Protein AF-A0A2T3YW30-F1 (afdb_monomer_lite)

Secondary structure (DSSP, 8-state):
-HHHHHHHHHHHHHHHHHHHHHHTTT-TTTTTGGGTB-HHHHHHHHHHHHHHHHHHHTTPPPPPHHHH--HHHHHSS--HHHIIIIIIIS-PPP-GGGS-GGGB-SS------GGG---------

pLDDT: mean 80.52, std 14.39, range [41.19, 93.44]

Sequence (125 aa):
MIAKKERDYLQTAARQEVKLRQDYIGRTWLGSLPTQISYAAVDLLARQYRHAEAAVKGNKTLPPCATSCHFTQQYAMPCVHYIAEKVILEGAPLTKEVIHPRWWLDKPLVFLPAIFYVKSTNPAS

Foldseek 3Di:
DVVVVVVVVVVVVVVLVVCCVPPPPPPLQADQVSQWFDSVLSVVVVVLLVVLVCCVVVVHDDPDCVPPPCPCVVQVADGSVCCNVVCVVVVDHDDCVSGDCVGTDPGGPPPDDPPPPPDPPDDDD

Structure (mmCIF, N/CA/C/O backbone):
data_AF-A0A2T3YW30-F1
#
_entry.id   AF-A0A2T3YW30-F1
#
loop_
_atom_site.group_PDB
_atom_site.id
_atom_site.type_symbol
_atom_site.label_atom_id
_atom_site.label_alt_id
_atom_site.label_comp_id
_atom_site.label_asym_id
_atom_site.label_entity_id
_atom_site.label_seq_id
_atom_site.pdbx_PDB_ins_code
_atom_site.Cartn_x
_atom_site.Cartn_y
_atom_site.Cartn_z
_atom_site.occupancy
_atom_site.B_iso_or_equiv
_atom_site.auth_seq_id
_atom_site.auth_comp_id
_atom_site.auth_asym_id
_atom_site.auth_atom_id
_atom_site.pdbx_PDB_model_num
ATOM 1 N N . MET A 1 1 ? -31.468 1.206 19.872 1.00 60.56 1 MET A N 1
ATOM 2 C CA . MET A 1 1 ? -30.773 1.209 18.558 1.00 60.56 1 MET A CA 1
ATOM 3 C C . MET A 1 1 ? -29.266 1.474 18.661 1.00 60.56 1 MET A C 1
ATOM 5 O O . MET A 1 1 ? -28.520 0.840 17.926 1.00 60.56 1 MET A O 1
ATOM 9 N N . ILE A 1 2 ? -28.805 2.344 19.571 1.00 67.06 2 ILE A N 1
ATOM 10 C CA . ILE A 1 2 ? -27.381 2.718 19.720 1.00 67.06 2 ILE A CA 1
ATOM 11 C C . ILE A 1 2 ? -26.505 1.537 20.188 1.00 67.06 2 ILE A C 1
ATOM 13 O O . ILE A 1 2 ? -25.530 1.211 19.524 1.00 67.06 2 ILE A O 1
ATOM 17 N N . ALA A 1 3 ? -26.930 0.787 21.211 1.00 72.38 3 ALA A N 1
ATOM 18 C CA . ALA A 1 3 ? -26.170 -0.356 21.745 1.00 72.38 3 ALA A CA 1
ATOM 19 C C . ALA A 1 3 ? -26.007 -1.555 20.781 1.00 72.38 3 ALA A C 1
ATOM 21 O O . ALA A 1 3 ? -25.179 -2.436 21.003 1.00 72.38 3 ALA A O 1
ATOM 22 N N . LYS A 1 4 ? -26.821 -1.649 19.718 1.00 74.75 4 LYS A N 1
ATOM 23 C CA . LYS A 1 4 ? -26.616 -2.655 18.659 1.00 74.75 4 LYS A CA 1
ATOM 24 C C . LYS A 1 4 ? -25.539 -2.180 17.683 1.00 74.75 4 LYS A C 1
ATOM 26 O O . LYS A 1 4 ? -24.606 -2.921 17.422 1.00 74.75 4 LYS A O 1
ATOM 31 N N . LYS A 1 5 ? -25.619 -0.916 17.249 1.00 74.50 5 LYS A N 1
ATOM 32 C CA . LYS A 1 5 ? -24.621 -0.290 16.368 1.00 74.50 5 LYS A CA 1
ATOM 33 C C . LYS A 1 5 ? -23.224 -0.281 16.985 1.00 74.50 5 LYS A C 1
ATOM 35 O O . LYS A 1 5 ? -22.257 -0.543 16.285 1.00 74.50 5 LYS A O 1
ATOM 40 N N . GLU A 1 6 ? -23.126 -0.014 18.284 1.00 77.06 6 GLU A N 1
ATOM 41 C CA . GLU A 1 6 ? -21.850 -0.040 19.004 1.00 77.06 6 GLU A CA 1
ATOM 42 C C . GLU A 1 6 ? -21.237 -1.447 19.032 1.00 77.06 6 GLU A C 1
ATOM 44 O O . GLU A 1 6 ? -20.068 -1.619 18.700 1.00 77.06 6 GLU A O 1
ATOM 49 N N . ARG A 1 7 ? -22.038 -2.479 19.326 1.00 75.88 7 ARG A N 1
ATOM 50 C CA . ARG A 1 7 ? -21.581 -3.875 19.261 1.00 75.88 7 ARG A CA 1
ATOM 51 C C . ARG A 1 7 ? -21.163 -4.287 17.851 1.00 75.88 7 ARG A C 1
ATOM 53 O O . ARG A 1 7 ? -20.120 -4.916 17.698 1.00 75.88 7 ARG A O 1
ATOM 60 N N . ASP A 1 8 ? -21.932 -3.901 16.835 1.00 82.69 8 ASP A N 1
ATOM 61 C CA . ASP A 1 8 ? -21.616 -4.190 15.432 1.00 82.69 8 ASP A CA 1
ATOM 62 C C . ASP A 1 8 ? -20.310 -3.490 15.002 1.00 82.69 8 ASP A C 1
ATOM 64 O O . ASP A 1 8 ? -19.478 -4.080 14.305 1.00 82.69 8 ASP A O 1
ATOM 68 N N . TYR A 1 9 ? -20.086 -2.257 15.470 1.00 79.50 9 TYR A N 1
ATOM 69 C CA . TYR A 1 9 ? -18.846 -1.512 15.250 1.00 79.50 9 TYR A CA 1
ATOM 70 C C . TYR A 1 9 ? -17.647 -2.215 15.893 1.00 79.50 9 TYR A C 1
ATOM 72 O O . TYR A 1 9 ? -16.664 -2.495 15.208 1.00 79.50 9 TYR A O 1
ATOM 80 N N . LEU A 1 10 ? -17.746 -2.567 17.179 1.00 78.62 10 LEU A N 1
ATOM 81 C CA . LEU A 1 10 ? -16.684 -3.268 17.906 1.00 78.62 10 LEU A CA 1
ATOM 82 C C . LEU A 1 10 ? -16.363 -4.625 17.269 1.00 78.62 10 LEU A C 1
ATOM 84 O O . LEU A 1 10 ? -15.194 -4.973 17.108 1.00 78.62 10 LEU A O 1
ATOM 88 N N . GLN A 1 11 ? -17.384 -5.372 16.841 1.00 82.81 11 GLN A N 1
ATOM 89 C CA . GLN A 1 11 ? -17.186 -6.645 16.151 1.00 82.81 11 GLN A CA 1
ATOM 90 C C . GLN A 1 11 ? -16.482 -6.458 14.801 1.00 82.81 11 GLN A C 1
ATOM 92 O O . GLN A 1 11 ? -15.605 -7.246 14.443 1.00 82.81 11 GLN A O 1
ATOM 97 N N . THR A 1 12 ? -16.845 -5.420 14.047 1.00 80.62 12 THR A N 1
ATOM 98 C CA . THR A 1 12 ? -16.215 -5.108 12.757 1.00 80.62 12 THR A CA 1
ATOM 99 C C . THR A 1 12 ? -14.760 -4.683 12.943 1.00 80.62 12 THR A C 1
ATOM 101 O O . THR A 1 12 ? -13.891 -5.186 12.232 1.00 80.62 12 THR A O 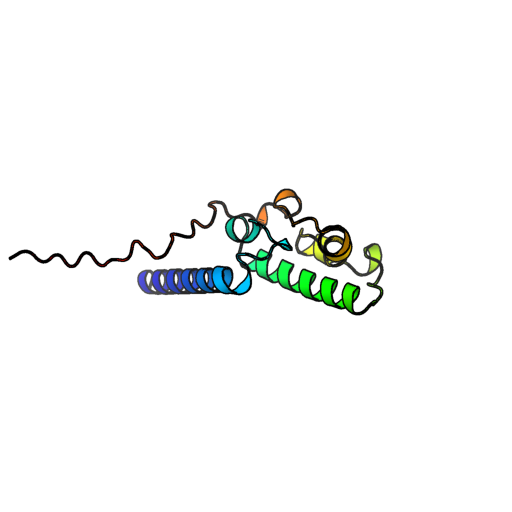1
ATOM 104 N N . ALA A 1 13 ? -14.481 -3.832 13.932 1.00 76.75 13 ALA A N 1
ATOM 105 C CA . ALA A 1 13 ? -13.129 -3.410 14.281 1.00 76.75 13 ALA A CA 1
ATOM 106 C C . ALA A 1 13 ? -12.254 -4.606 14.695 1.00 76.75 13 ALA A C 1
ATOM 108 O O . ALA A 1 13 ? -11.161 -4.779 14.159 1.00 76.75 13 ALA A O 1
ATOM 109 N N . ALA A 1 14 ? -12.767 -5.499 15.547 1.00 76.88 14 ALA A N 1
ATOM 110 C CA . ALA A 1 14 ? -12.055 -6.713 15.949 1.00 76.88 14 ALA A CA 1
ATOM 111 C C . ALA A 1 14 ? -11.741 -7.632 14.752 1.00 76.88 14 ALA A C 1
ATOM 113 O O . ALA A 1 14 ? -10.638 -8.164 14.642 1.00 76.88 14 ALA A O 1
ATOM 114 N N . ARG A 1 15 ? -12.680 -7.793 13.808 1.00 81.88 15 ARG A N 1
ATOM 115 C CA . ARG A 1 15 ? -12.447 -8.571 12.574 1.00 81.88 15 ARG A CA 1
ATOM 116 C C . ARG A 1 15 ? -11.356 -7.952 11.702 1.00 81.88 15 ARG A C 1
ATOM 118 O O . ARG A 1 15 ? -10.526 -8.680 11.160 1.00 81.88 15 ARG A O 1
ATOM 125 N N . GLN A 1 16 ? -11.358 -6.628 11.562 1.00 78.81 16 GLN A N 1
ATOM 126 C CA . GLN A 1 16 ? -10.326 -5.908 10.814 1.00 78.81 16 GLN A CA 1
ATOM 127 C C . GLN A 1 16 ? -8.954 -6.060 11.476 1.00 78.81 16 GLN A C 1
ATOM 129 O O . GLN A 1 16 ? -7.968 -6.293 10.780 1.00 78.81 16 GLN A O 1
ATOM 134 N N . GLU A 1 17 ? -8.895 -6.005 12.806 1.00 74.50 17 GLU A N 1
ATOM 135 C CA . GLU A 1 17 ? -7.666 -6.194 13.574 1.00 74.50 17 GLU A CA 1
ATOM 136 C C . GLU A 1 17 ? -7.083 -7.603 13.398 1.00 74.50 17 GLU A C 1
ATOM 138 O O . GLU A 1 17 ? -5.899 -7.750 13.092 1.00 74.50 17 GLU A O 1
ATOM 143 N N . VAL A 1 18 ? -7.914 -8.644 13.525 1.00 79.31 18 VAL A N 1
ATOM 144 C CA . VAL A 1 18 ? -7.492 -10.037 13.298 1.00 79.31 18 VAL A CA 1
ATOM 145 C C . VAL A 1 18 ? -6.952 -10.213 11.881 1.00 79.31 18 VAL A C 1
ATOM 147 O O . VAL A 1 18 ? -5.884 -10.799 11.702 1.00 79.31 18 VAL A O 1
ATOM 150 N N . LYS A 1 19 ? -7.637 -9.652 10.879 1.00 78.06 19 LYS A N 1
ATOM 151 C CA . LYS A 1 19 ? -7.209 -9.741 9.480 1.00 78.06 19 LYS A CA 1
ATOM 152 C C . LYS A 1 19 ? -5.897 -8.995 9.218 1.00 78.06 19 LYS A C 1
ATOM 154 O O . LYS A 1 19 ? -5.026 -9.527 8.539 1.00 78.06 19 LYS A O 1
ATOM 159 N N . LEU A 1 20 ? -5.711 -7.803 9.795 1.00 75.88 20 LEU A N 1
ATOM 160 C CA . LEU A 1 20 ? -4.432 -7.078 9.745 1.00 75.88 20 LEU A CA 1
ATOM 161 C C . LEU A 1 20 ? -3.288 -7.920 10.303 1.00 75.88 20 LEU A C 1
ATOM 163 O O . LEU A 1 20 ? -2.244 -8.037 9.657 1.00 75.88 20 LEU A O 1
ATOM 167 N N . ARG A 1 21 ? -3.503 -8.521 11.481 1.00 73.69 21 ARG A N 1
ATOM 168 C CA . ARG A 1 21 ? -2.513 -9.375 12.145 1.00 73.69 21 ARG A CA 1
ATOM 169 C C . ARG A 1 21 ? -2.149 -10.599 11.311 1.00 73.69 21 ARG A C 1
ATOM 171 O O . ARG A 1 21 ? -0.972 -10.930 11.235 1.00 73.69 21 ARG A O 1
ATOM 178 N N . GLN A 1 22 ? -3.133 -11.249 10.697 1.00 78.06 22 GLN A N 1
ATOM 179 C CA . GLN A 1 22 ? -2.913 -12.466 9.913 1.00 78.06 22 GLN A CA 1
ATOM 180 C C . GLN A 1 22 ? -2.254 -12.196 8.555 1.00 78.06 22 GLN A C 1
ATOM 182 O O . GLN A 1 22 ? -1.334 -12.915 8.172 1.00 78.06 22 GLN A O 1
ATOM 187 N N . ASP A 1 23 ? -2.699 -11.166 7.834 1.00 78.19 23 ASP A N 1
ATOM 188 C CA . ASP A 1 23 ? -2.324 -10.994 6.425 1.00 78.19 23 ASP A CA 1
ATOM 189 C C . ASP A 1 23 ? -1.077 -10.111 6.241 1.00 78.19 23 ASP A C 1
ATOM 191 O O . ASP A 1 23 ? -0.265 -10.341 5.329 1.00 78.19 23 ASP A O 1
ATOM 195 N N . TYR A 1 24 ? -0.926 -9.090 7.094 1.00 79.06 24 TYR A N 1
ATOM 196 C CA . TYR A 1 24 ? -0.076 -7.931 6.805 1.00 79.06 24 TYR A CA 1
ATOM 197 C C . TYR A 1 24 ? 1.001 -7.635 7.854 1.00 79.06 24 TYR A C 1
ATOM 199 O O . TYR A 1 24 ? 2.048 -7.092 7.493 1.00 79.06 24 TYR A O 1
ATOM 207 N N . ILE A 1 25 ? 0.806 -8.000 9.125 1.00 78.38 25 ILE A N 1
ATOM 208 C CA . ILE A 1 25 ? 1.866 -7.854 10.135 1.00 78.38 25 ILE A CA 1
ATOM 209 C C . ILE A 1 25 ? 3.020 -8.813 9.827 1.00 78.38 25 ILE A C 1
ATOM 211 O O . ILE A 1 25 ? 2.813 -9.971 9.479 1.00 78.38 25 ILE A O 1
ATOM 215 N N . GLY A 1 26 ? 4.253 -8.317 9.956 1.00 76.56 26 GLY A N 1
ATOM 216 C CA . GLY A 1 26 ? 5.470 -9.098 9.715 1.00 76.56 26 GLY A CA 1
ATOM 217 C C . GLY A 1 26 ? 5.902 -9.150 8.248 1.00 76.56 26 GLY A C 1
ATOM 218 O O . GLY A 1 26 ? 6.928 -9.746 7.930 1.00 76.56 26 GLY A O 1
ATOM 219 N N . ARG A 1 27 ? 5.166 -8.498 7.338 1.00 84.06 27 ARG A N 1
ATOM 220 C CA . ARG A 1 27 ? 5.610 -8.309 5.954 1.00 84.06 27 ARG A CA 1
ATOM 221 C C . ARG A 1 27 ? 6.744 -7.284 5.921 1.00 84.06 27 ARG A C 1
ATOM 223 O O . ARG A 1 27 ? 6.530 -6.114 6.224 1.00 84.06 27 ARG A O 1
ATOM 230 N N . THR A 1 28 ? 7.932 -7.715 5.502 1.00 85.62 28 THR A N 1
ATOM 231 C CA . THR A 1 28 ? 9.146 -6.878 5.446 1.00 85.62 28 THR A CA 1
ATOM 232 C C . THR A 1 28 ? 8.940 -5.592 4.648 1.00 85.62 28 THR A C 1
ATOM 234 O O . THR A 1 28 ? 9.347 -4.525 5.091 1.00 85.62 28 THR A O 1
ATOM 237 N N . TRP A 1 29 ? 8.225 -5.672 3.525 1.00 86.88 29 TRP A N 1
ATOM 238 C CA . TRP A 1 29 ? 7.948 -4.536 2.644 1.00 86.88 29 TRP A CA 1
ATOM 239 C C . TRP A 1 29 ? 6.948 -3.510 3.212 1.00 86.88 29 TRP A C 1
ATOM 241 O O . TRP A 1 29 ? 6.929 -2.366 2.759 1.00 86.88 29 TRP A O 1
ATOM 251 N N . LEU A 1 30 ? 6.125 -3.897 4.197 1.00 87.62 30 LEU A N 1
ATOM 252 C CA . LEU A 1 30 ? 5.206 -2.997 4.912 1.00 87.62 30 LEU A CA 1
ATOM 253 C C . LEU A 1 30 ? 5.812 -2.439 6.204 1.00 87.62 30 LEU A C 1
ATOM 255 O O . LEU A 1 30 ? 5.320 -1.434 6.715 1.00 87.62 30 LEU A O 1
ATOM 259 N N . GLY A 1 31 ? 6.838 -3.085 6.763 1.00 86.31 31 GLY A N 1
ATOM 260 C CA . GLY A 1 31 ? 7.450 -2.673 8.024 1.00 86.31 31 GLY A CA 1
ATOM 261 C C . GLY A 1 31 ? 6.410 -2.472 9.133 1.00 86.31 31 GLY A C 1
ATOM 262 O O . GLY A 1 31 ? 5.650 -3.381 9.470 1.00 86.31 31 GLY A O 1
ATOM 263 N N . SER A 1 32 ? 6.362 -1.259 9.687 1.00 85.69 32 SER A N 1
ATOM 264 C CA . SER A 1 32 ? 5.415 -0.852 10.733 1.00 85.69 32 SER A CA 1
ATOM 265 C C . SER A 1 32 ? 4.176 -0.114 10.209 1.00 85.69 32 SER A C 1
ATOM 267 O O . SER A 1 32 ? 3.352 0.321 11.008 1.00 85.69 32 SER A O 1
ATOM 269 N N . LEU A 1 33 ? 3.979 0.011 8.892 1.00 87.88 33 LEU A N 1
ATOM 270 C CA . LEU A 1 33 ? 2.816 0.706 8.322 1.00 87.88 33 LEU A CA 1
ATOM 271 C C . LEU A 1 33 ? 1.451 0.187 8.788 1.00 87.88 33 LEU A C 1
ATOM 273 O O . LEU A 1 33 ? 0.587 1.025 9.049 1.00 87.88 33 LEU A O 1
ATOM 277 N N . PRO A 1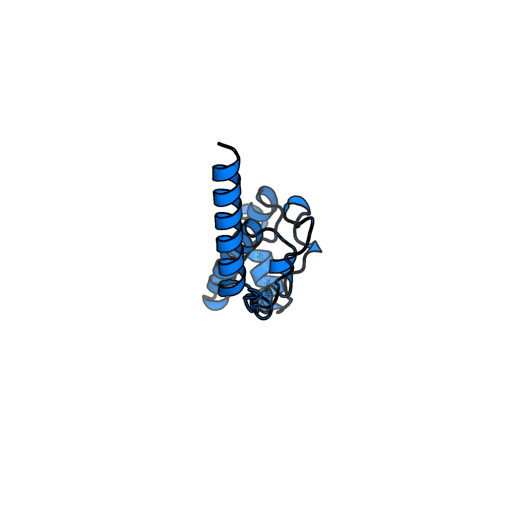 34 ? 1.213 -1.133 8.937 1.00 86.62 34 PRO A N 1
ATOM 278 C CA . PRO A 1 34 ? -0.111 -1.640 9.292 1.00 86.62 34 PRO A CA 1
ATOM 279 C C . PRO A 1 34 ? -0.635 -1.157 10.653 1.00 86.62 34 PRO A C 1
ATOM 281 O O . PRO A 1 34 ? -1.834 -1.253 10.897 1.00 86.62 34 PRO A O 1
ATOM 284 N N . THR A 1 35 ? 0.229 -0.635 11.537 1.00 83.69 35 THR A N 1
ATOM 285 C CA . THR A 1 35 ? -0.186 -0.013 12.810 1.00 83.69 35 THR A CA 1
ATOM 286 C C . THR A 1 35 ? -0.468 1.483 12.690 1.00 83.69 35 THR A C 1
ATOM 288 O O . THR A 1 35 ? -1.061 2.054 13.603 1.00 83.69 35 THR A O 1
ATOM 291 N N . GLN A 1 36 ? -0.039 2.131 11.604 1.00 87.94 36 GLN A N 1
ATOM 292 C CA . GLN A 1 36 ? -0.024 3.590 11.458 1.00 87.94 36 GLN A CA 1
ATOM 293 C C . GLN A 1 36 ? -1.046 4.123 10.451 1.00 87.94 36 GLN A C 1
ATOM 295 O O . GLN A 1 36 ? -1.371 5.312 10.485 1.00 87.94 36 GLN A O 1
ATOM 300 N N . ILE A 1 37 ? -1.531 3.272 9.546 1.00 89.12 37 ILE A N 1
ATOM 301 C CA . ILE A 1 37 ? -2.488 3.638 8.499 1.00 89.12 37 ILE A CA 1
ATOM 302 C C . ILE A 1 37 ? -3.747 2.775 8.581 1.00 89.12 37 ILE A C 1
ATOM 304 O O . ILE A 1 37 ? -3.746 1.680 9.141 1.00 89.12 37 ILE A O 1
ATOM 308 N N . SER A 1 38 ? -4.837 3.275 8.008 1.00 88.44 38 SER A N 1
ATOM 309 C CA . SER A 1 38 ? -6.119 2.574 7.992 1.00 88.44 38 SER A CA 1
ATOM 310 C C . SER A 1 38 ? -6.039 1.218 7.283 1.00 88.44 38 SER A C 1
ATOM 312 O O . SER A 1 38 ? -5.303 1.040 6.310 1.00 88.44 38 SER A O 1
ATOM 314 N N . TYR A 1 39 ? -6.892 0.281 7.704 1.00 86.56 39 TYR A N 1
ATOM 315 C CA . TYR A 1 39 ? -7.013 -1.034 7.072 1.00 86.56 39 TYR A CA 1
ATOM 316 C C . TYR A 1 39 ? -7.260 -0.955 5.555 1.00 86.56 39 TYR A C 1
ATOM 318 O O . TYR A 1 39 ? -6.668 -1.707 4.783 1.00 86.56 39 TYR A O 1
ATOM 326 N N . ALA A 1 40 ? -8.107 -0.016 5.122 1.00 88.44 40 ALA A N 1
ATOM 327 C CA . ALA A 1 40 ? -8.408 0.192 3.709 1.00 88.44 40 ALA A CA 1
ATOM 328 C C . ALA A 1 40 ? -7.161 0.602 2.907 1.00 88.44 40 ALA A C 1
ATOM 330 O O . ALA A 1 40 ? -6.969 0.123 1.791 1.00 88.44 40 ALA A O 1
ATOM 331 N N . ALA A 1 41 ? -6.292 1.436 3.488 1.00 91.19 41 ALA A N 1
ATOM 332 C CA . ALA A 1 41 ? -5.028 1.815 2.866 1.00 91.19 41 ALA A CA 1
ATOM 333 C C . ALA A 1 41 ? -4.075 0.617 2.745 1.00 91.19 41 ALA A C 1
ATOM 335 O O . ALA A 1 41 ? -3.512 0.399 1.673 1.00 91.19 41 ALA A O 1
ATOM 336 N N . VAL A 1 42 ? -3.952 -0.205 3.796 1.00 90.69 42 VAL A N 1
ATOM 337 C CA . VAL A 1 42 ? -3.135 -1.433 3.752 1.00 90.69 42 VAL A CA 1
ATOM 338 C C . VAL A 1 42 ? -3.627 -2.379 2.654 1.00 90.69 42 VAL A C 1
ATOM 340 O O . VAL A 1 42 ? -2.819 -2.886 1.878 1.00 90.69 42 VAL A O 1
ATOM 343 N N . ASP A 1 43 ? -4.942 -2.587 2.536 1.00 89.94 43 ASP A N 1
ATOM 344 C CA . ASP A 1 43 ? -5.504 -3.475 1.512 1.00 89.94 43 ASP A CA 1
ATOM 345 C C . ASP A 1 43 ? -5.245 -2.957 0.088 1.00 89.94 43 ASP A C 1
ATOM 347 O O . ASP A 1 43 ? -4.881 -3.726 -0.804 1.00 89.94 43 ASP A O 1
ATOM 351 N N . LEU A 1 44 ? -5.371 -1.644 -0.127 1.00 92.88 44 LEU A N 1
ATOM 352 C CA . LEU A 1 44 ? -5.054 -1.006 -1.407 1.00 92.88 44 LEU A CA 1
ATOM 353 C C . LEU A 1 44 ? -3.567 -1.152 -1.762 1.00 92.88 44 LEU A C 1
ATOM 355 O O . LEU A 1 44 ? -3.250 -1.543 -2.889 1.00 92.88 44 LEU A O 1
ATOM 359 N N . LEU A 1 45 ? -2.664 -0.921 -0.805 1.00 93.00 45 LEU A N 1
ATOM 360 C CA . LEU A 1 45 ? -1.221 -1.118 -0.992 1.00 93.00 45 LEU A CA 1
ATOM 361 C C . LEU A 1 45 ? -0.882 -2.579 -1.289 1.00 93.00 45 LEU A C 1
ATOM 363 O O . LEU A 1 45 ? -0.110 -2.856 -2.202 1.00 93.00 45 LEU A O 1
ATOM 367 N N . ALA A 1 46 ? -1.505 -3.529 -0.593 1.00 91.56 46 ALA A N 1
ATOM 368 C CA . ALA A 1 46 ? -1.301 -4.954 -0.835 1.00 91.56 46 ALA A CA 1
ATOM 369 C C . ALA A 1 46 ? -1.756 -5.402 -2.229 1.00 91.56 46 ALA A C 1
ATOM 371 O O . ALA A 1 46 ? -1.190 -6.342 -2.794 1.00 91.56 46 ALA A O 1
ATOM 372 N N . ARG A 1 47 ? -2.781 -4.764 -2.805 1.00 92.38 47 ARG A N 1
ATOM 373 C CA . ARG A 1 47 ? -3.180 -5.009 -4.201 1.00 92.38 47 ARG A CA 1
ATOM 374 C C . ARG A 1 47 ? -2.135 -4.470 -5.175 1.00 92.38 47 ARG A C 1
ATOM 376 O O . ARG A 1 47 ? -1.763 -5.188 -6.100 1.00 92.38 47 ARG A O 1
ATOM 383 N N . GLN A 1 48 ? -1.636 -3.253 -4.950 1.00 93.12 48 GLN A N 1
ATOM 384 C CA . GLN A 1 48 ? -0.581 -2.673 -5.789 1.00 93.12 48 GLN A CA 1
ATOM 385 C C . GLN A 1 48 ? 0.720 -3.478 -5.698 1.00 93.12 48 GLN A C 1
ATOM 387 O O . GLN A 1 48 ? 1.325 -3.758 -6.727 1.00 93.12 48 GLN A O 1
ATOM 392 N N . TYR A 1 49 ? 1.098 -3.933 -4.500 1.00 92.69 49 TYR A N 1
ATOM 393 C CA . TYR A 1 49 ? 2.268 -4.785 -4.289 1.00 92.69 49 TYR A CA 1
ATOM 394 C C . TYR A 1 49 ? 2.165 -6.104 -5.047 1.00 92.69 49 TYR A C 1
ATOM 396 O O . TYR A 1 49 ? 3.073 -6.443 -5.794 1.00 92.69 49 TYR A O 1
ATOM 404 N N . ARG A 1 50 ? 1.036 -6.817 -4.941 1.00 92.00 50 ARG A N 1
ATOM 405 C CA . ARG A 1 50 ? 0.813 -8.058 -5.705 1.00 92.00 50 ARG A CA 1
ATOM 406 C C . ARG A 1 50 ? 0.898 -7.830 -7.213 1.00 92.00 50 ARG A C 1
ATOM 408 O O . ARG A 1 50 ? 1.441 -8.665 -7.931 1.00 92.00 50 ARG A O 1
ATOM 415 N N . HIS A 1 51 ? 0.370 -6.707 -7.697 1.00 91.50 51 HIS A N 1
ATOM 416 C CA . HIS A 1 51 ? 0.447 -6.364 -9.113 1.00 91.50 51 HIS A CA 1
ATOM 417 C C . HIS A 1 51 ? 1.889 -6.068 -9.553 1.00 91.50 51 HIS A C 1
ATOM 419 O O . HIS A 1 51 ? 2.331 -6.580 -10.581 1.00 91.50 51 HIS A O 1
ATOM 425 N N . ALA A 1 52 ? 2.633 -5.310 -8.746 1.00 92.38 52 ALA A N 1
ATOM 426 C CA . ALA A 1 52 ? 4.034 -4.985 -8.987 1.00 92.38 52 ALA A CA 1
ATOM 427 C C . ALA A 1 52 ? 4.912 -6.243 -8.955 1.00 92.38 52 ALA A C 1
ATOM 429 O O . ALA A 1 52 ? 5.706 -6.470 -9.862 1.00 92.38 52 ALA A O 1
ATOM 430 N N . GLU A 1 53 ? 4.716 -7.107 -7.961 1.00 92.69 53 GLU A N 1
ATOM 431 C CA . GLU A 1 53 ? 5.436 -8.370 -7.809 1.00 92.69 53 GLU A CA 1
ATOM 432 C C . GLU A 1 53 ? 5.198 -9.302 -8.998 1.00 92.69 53 GLU A C 1
ATOM 434 O O . GLU A 1 53 ? 6.150 -9.862 -9.541 1.00 92.69 53 GLU A O 1
ATOM 439 N N . ALA A 1 54 ? 3.948 -9.430 -9.450 1.00 91.81 54 ALA A N 1
ATOM 440 C CA . ALA A 1 54 ? 3.620 -10.218 -10.633 1.00 91.81 54 ALA A CA 1
ATOM 441 C C . ALA A 1 54 ? 4.257 -9.650 -11.911 1.00 91.81 54 ALA A C 1
ATOM 443 O O . ALA A 1 54 ? 4.664 -10.421 -12.781 1.00 91.81 54 ALA A O 1
ATOM 444 N N . ALA A 1 55 ? 4.354 -8.323 -12.035 1.00 90.25 55 ALA A N 1
ATOM 445 C CA . ALA A 1 55 ? 5.001 -7.686 -13.176 1.00 90.25 55 ALA A CA 1
ATOM 446 C C . ALA A 1 55 ? 6.521 -7.904 -13.165 1.00 90.25 55 ALA A C 1
ATOM 448 O O . ALA A 1 55 ? 7.068 -8.366 -14.165 1.00 90.25 55 ALA A O 1
ATOM 449 N N . VAL A 1 56 ? 7.182 -7.666 -12.026 1.00 90.12 56 VAL A N 1
ATOM 450 C CA . VAL A 1 56 ? 8.635 -7.847 -11.869 1.00 90.12 56 VAL A CA 1
ATOM 451 C C . VAL A 1 56 ? 9.026 -9.315 -12.057 1.00 90.12 56 VAL A C 1
ATOM 453 O O . VAL A 1 56 ? 9.878 -9.619 -12.887 1.00 90.12 56 VAL A O 1
ATOM 456 N N . LYS A 1 57 ? 8.368 -10.252 -11.357 1.00 90.50 57 LYS A N 1
ATOM 457 C CA . LYS A 1 57 ? 8.661 -11.695 -11.483 1.00 90.50 57 LYS A CA 1
ATOM 458 C C . LYS A 1 57 ? 8.298 -12.253 -12.855 1.00 90.50 57 LYS A C 1
ATOM 460 O O . LYS A 1 57 ? 8.974 -13.143 -13.356 1.00 90.50 57 LYS A O 1
ATOM 465 N N . GLY A 1 58 ? 7.223 -11.745 -13.453 1.00 88.06 58 GLY A N 1
ATOM 466 C CA . GLY A 1 58 ? 6.787 -12.138 -14.790 1.00 88.06 58 GLY A CA 1
ATOM 467 C C . GLY A 1 58 ? 7.588 -11.494 -15.920 1.00 88.06 58 GLY A C 1
ATOM 468 O O . GLY A 1 58 ? 7.248 -11.732 -17.076 1.00 88.06 58 GLY A O 1
ATOM 469 N N . ASN A 1 59 ? 8.586 -10.659 -15.602 1.00 81.38 59 ASN A N 1
ATOM 470 C CA . ASN A 1 59 ? 9.340 -9.836 -16.547 1.00 81.38 59 ASN A CA 1
ATOM 471 C C . ASN A 1 59 ? 8.430 -9.069 -17.530 1.00 81.38 59 ASN A C 1
ATOM 473 O O . ASN A 1 59 ? 8.726 -8.928 -18.717 1.00 81.38 59 ASN A O 1
ATOM 477 N N . LYS A 1 60 ? 7.265 -8.628 -17.038 1.00 81.88 60 LYS A N 1
ATOM 478 C CA . LYS A 1 60 ? 6.276 -7.881 -17.814 1.00 81.88 60 LYS A CA 1
ATOM 479 C C . LYS A 1 60 ? 6.558 -6.399 -17.671 1.00 81.88 60 LYS A C 1
ATOM 481 O O . LYS A 1 60 ? 6.626 -5.876 -16.560 1.00 81.88 60 LYS A O 1
ATOM 486 N N . THR A 1 61 ? 6.636 -5.706 -18.797 1.00 80.19 61 THR A N 1
ATOM 487 C CA . THR A 1 61 ? 6.746 -4.251 -18.808 1.00 80.19 61 THR A CA 1
ATOM 488 C C . THR A 1 61 ? 5.435 -3.643 -18.317 1.00 80.19 61 THR A C 1
ATOM 490 O O . THR A 1 61 ? 4.383 -3.828 -18.932 1.00 80.19 61 THR A O 1
ATOM 493 N N . LEU A 1 62 ? 5.486 -2.926 -17.192 1.00 82.94 62 LEU A N 1
ATOM 494 C CA . LEU A 1 62 ? 4.369 -2.091 -16.761 1.00 82.94 62 LEU A CA 1
ATOM 495 C C . LEU A 1 62 ? 4.178 -0.956 -17.783 1.00 82.94 62 LEU A C 1
ATOM 497 O O . LEU A 1 62 ? 5.172 -0.399 -18.255 1.00 82.94 62 LEU A O 1
ATOM 501 N N . PRO A 1 63 ? 2.933 -0.582 -18.123 1.00 82.81 63 PRO A N 1
ATOM 502 C CA . PRO A 1 63 ? 2.688 0.554 -19.009 1.00 82.81 63 PRO A CA 1
ATOM 503 C C . PRO A 1 63 ? 3.264 1.847 -18.403 1.00 82.81 63 PRO A C 1
ATOM 505 O O . PRO A 1 63 ? 3.410 1.919 -17.182 1.00 82.81 63 PRO A O 1
ATOM 508 N N . PRO A 1 64 ? 3.594 2.878 -19.201 1.00 84.25 64 PRO A N 1
ATOM 509 C CA . PRO A 1 64 ? 4.194 4.106 -18.684 1.00 84.25 64 PRO A CA 1
ATOM 510 C C . PRO A 1 64 ? 3.352 4.769 -17.584 1.00 84.25 64 PRO A C 1
ATOM 512 O O . PRO A 1 64 ? 2.154 4.996 -17.748 1.00 84.25 64 PRO A O 1
ATOM 515 N N . CYS A 1 65 ? 3.993 5.132 -16.467 1.00 83.56 65 CYS A N 1
ATOM 516 C CA . CYS A 1 65 ? 3.308 5.710 -15.306 1.00 83.56 65 CYS A CA 1
ATOM 517 C C . CYS A 1 65 ? 2.506 6.979 -15.664 1.00 83.56 65 CYS A C 1
ATOM 519 O O . CYS A 1 65 ? 1.361 7.124 -15.250 1.00 83.56 65 CYS A O 1
ATOM 521 N N . ALA A 1 66 ? 3.066 7.861 -16.496 1.00 76.31 66 ALA A N 1
ATOM 522 C CA . ALA A 1 66 ? 2.476 9.164 -16.813 1.00 76.31 66 ALA A CA 1
ATOM 523 C C . ALA A 1 66 ? 1.096 9.104 -17.496 1.00 76.31 66 ALA A C 1
ATOM 525 O O . ALA A 1 66 ? 0.304 10.029 -17.337 1.00 76.31 66 ALA A O 1
ATOM 526 N N . THR A 1 67 ? 0.802 8.047 -18.256 1.00 72.50 67 THR A N 1
ATOM 527 C CA . THR A 1 67 ? -0.408 7.969 -19.093 1.00 72.50 67 THR A CA 1
ATOM 528 C C . THR A 1 67 ? -1.440 6.968 -18.596 1.00 72.50 67 THR A C 1
ATOM 530 O O . THR A 1 67 ? -2.619 7.146 -18.879 1.00 72.50 67 THR A O 1
ATOM 533 N N . SER A 1 68 ? -1.037 5.930 -17.858 1.00 76.06 68 SER A N 1
ATOM 534 C CA . SER A 1 68 ? -1.956 4.870 -17.416 1.00 76.06 68 SER A CA 1
ATOM 535 C C . SER A 1 68 ? -2.120 4.774 -15.899 1.00 76.06 68 SER A C 1
ATOM 537 O O . SER A 1 68 ? -2.875 3.928 -15.417 1.00 76.06 68 SER A O 1
ATOM 539 N N . CYS A 1 69 ? -1.389 5.577 -15.121 1.00 84.25 69 CYS A N 1
ATOM 540 C CA . CYS A 1 69 ? -1.345 5.442 -13.671 1.00 84.25 69 CYS A CA 1
ATOM 541 C C . CYS A 1 69 ? -2.068 6.586 -12.953 1.00 84.25 69 CYS A C 1
ATOM 543 O O . CYS A 1 69 ? -1.483 7.603 -12.595 1.00 84.25 69 CYS A O 1
ATOM 545 N N . HIS A 1 70 ? -3.354 6.380 -12.668 1.00 88.75 70 HIS A N 1
ATOM 546 C CA . HIS A 1 70 ? -4.170 7.329 -11.897 1.00 88.75 70 HIS A CA 1
ATOM 547 C C . HIS A 1 70 ? -4.223 7.013 -10.398 1.00 88.75 70 HIS A C 1
ATOM 549 O O . HIS A 1 70 ? -4.846 7.742 -9.628 1.00 88.75 70 HIS A O 1
ATOM 555 N N . PHE A 1 71 ? -3.565 5.936 -9.957 1.00 90.56 71 PHE A N 1
ATOM 556 C CA . PHE A 1 71 ? -3.669 5.455 -8.579 1.00 90.56 71 PHE A CA 1
ATOM 557 C C . PHE A 1 71 ? -3.216 6.508 -7.562 1.00 90.56 71 PHE A C 1
ATOM 559 O O . PHE A 1 71 ? -3.927 6.783 -6.594 1.00 90.56 71 PHE A O 1
ATOM 566 N N . THR A 1 72 ? -2.078 7.156 -7.819 1.00 90.00 72 THR A N 1
ATOM 567 C CA . THR A 1 72 ? -1.561 8.221 -6.955 1.00 90.00 72 THR A CA 1
ATOM 568 C C . THR A 1 72 ? -2.500 9.423 -6.921 1.00 90.00 72 THR A C 1
ATOM 570 O O . THR A 1 72 ? -2.712 9.993 -5.860 1.00 90.00 72 THR A O 1
ATOM 573 N N . GLN A 1 73 ? -3.130 9.785 -8.040 1.00 88.75 73 GLN A N 1
ATOM 574 C CA . GLN A 1 73 ? -4.071 10.911 -8.089 1.00 88.75 73 GLN A CA 1
ATOM 575 C C . GLN A 1 73 ? -5.361 10.604 -7.314 1.00 88.75 73 GLN A C 1
ATOM 577 O O . GLN A 1 73 ? -5.829 11.419 -6.523 1.00 88.75 73 GLN A O 1
ATOM 582 N N . GLN A 1 74 ? -5.912 9.404 -7.490 1.00 91.06 74 GLN A N 1
ATOM 583 C CA . GLN A 1 74 ? -7.173 9.000 -6.871 1.00 91.06 74 GLN A CA 1
ATOM 584 C C . GLN A 1 74 ? -7.018 8.748 -5.364 1.00 91.06 74 GLN A C 1
ATOM 586 O O . GLN A 1 74 ? -7.795 9.227 -4.528 1.00 91.06 74 GLN A O 1
ATOM 591 N N . TYR A 1 75 ? -5.979 8.007 -4.987 1.00 91.31 75 TYR A N 1
ATOM 592 C CA . TYR A 1 75 ? -5.806 7.523 -3.623 1.00 91.31 75 TYR A CA 1
ATOM 593 C C . TYR A 1 75 ? -4.716 8.258 -2.842 1.00 91.31 75 TYR A C 1
ATOM 595 O O . TYR A 1 75 ? -4.666 8.087 -1.631 1.00 91.31 75 TYR A O 1
ATOM 603 N N . ALA A 1 76 ? -3.915 9.132 -3.463 1.00 92.81 76 ALA A N 1
ATOM 604 C CA . ALA A 1 76 ? -2.791 9.826 -2.816 1.00 92.81 76 ALA A CA 1
ATOM 605 C C . ALA A 1 76 ? -1.885 8.850 -2.042 1.00 92.81 76 ALA A C 1
ATOM 607 O O . ALA A 1 76 ? -1.561 9.039 -0.869 1.00 92.81 76 ALA A O 1
ATOM 608 N N . MET A 1 77 ? -1.560 7.748 -2.716 1.00 93.44 77 MET A N 1
ATOM 609 C CA . MET A 1 77 ? -0.757 6.631 -2.232 1.00 93.44 77 MET A CA 1
ATOM 610 C C . MET A 1 77 ? 0.183 6.159 -3.346 1.00 93.44 77 MET A C 1
ATOM 612 O O . MET A 1 77 ? -0.120 6.393 -4.520 1.00 93.44 77 MET A O 1
ATOM 616 N N . PRO A 1 78 ? 1.294 5.480 -3.013 1.00 92.62 78 PRO A N 1
ATOM 617 C CA . PRO A 1 78 ? 2.243 4.996 -4.006 1.00 92.62 78 PRO A CA 1
ATOM 618 C C . PRO A 1 78 ? 1.587 3.997 -4.962 1.00 92.62 78 PRO A C 1
ATOM 620 O O . PRO A 1 78 ? 0.877 3.076 -4.552 1.00 92.62 78 PRO A O 1
ATOM 623 N N . CYS A 1 79 ? 1.825 4.199 -6.253 1.00 93.44 79 CYS A N 1
ATOM 624 C CA . CYS A 1 79 ? 1.315 3.344 -7.310 1.00 93.44 79 CYS A CA 1
ATOM 625 C C . CYS A 1 79 ? 2.166 2.085 -7.523 1.00 93.44 79 CYS A C 1
ATOM 627 O O . CYS A 1 79 ? 3.260 1.949 -6.972 1.00 93.44 79 CYS A O 1
ATOM 629 N N . VAL A 1 80 ? 1.679 1.183 -8.383 1.00 92.94 80 VAL A N 1
ATOM 630 C CA . VAL A 1 80 ? 2.391 -0.038 -8.791 1.00 92.94 80 VAL A CA 1
ATOM 631 C C . VAL A 1 80 ? 3.834 0.226 -9.231 1.00 92.94 80 VAL A C 1
ATOM 633 O O . VAL A 1 80 ? 4.720 -0.530 -8.850 1.00 92.94 80 VAL A O 1
ATOM 636 N N . HIS A 1 81 ? 4.093 1.302 -9.981 1.00 92.50 81 HIS A N 1
ATOM 637 C CA . HIS A 1 81 ? 5.432 1.629 -10.484 1.00 92.50 81 HIS A CA 1
ATOM 638 C C . HIS A 1 81 ? 6.396 1.967 -9.357 1.00 92.50 81 HIS A C 1
ATOM 640 O O . HIS A 1 81 ? 7.485 1.407 -9.301 1.00 92.50 81 HIS A O 1
ATOM 646 N N . TYR A 1 82 ? 5.957 2.818 -8.426 1.00 92.31 82 TYR A N 1
ATOM 647 C CA . TYR A 1 82 ? 6.750 3.174 -7.254 1.00 92.31 82 TYR A CA 1
ATOM 648 C C . TYR A 1 82 ? 7.081 1.933 -6.422 1.00 92.31 82 TYR A C 1
ATOM 650 O O . TYR A 1 82 ? 8.214 1.756 -5.989 1.00 92.31 82 TYR A O 1
ATOM 658 N N . ILE A 1 83 ? 6.104 1.044 -6.225 1.00 93.44 83 ILE A N 1
ATOM 659 C CA . ILE A 1 83 ? 6.308 -0.185 -5.454 1.00 93.44 83 ILE A CA 1
ATOM 660 C C . ILE A 1 83 ? 7.244 -1.154 -6.190 1.00 93.44 83 ILE A C 1
ATOM 662 O O . ILE A 1 83 ? 8.119 -1.745 -5.562 1.00 93.44 83 ILE A O 1
ATOM 666 N N . ALA A 1 84 ? 7.106 -1.303 -7.507 1.00 92.19 84 ALA A N 1
ATOM 667 C CA . ALA A 1 84 ? 8.003 -2.138 -8.301 1.00 92.19 84 ALA A CA 1
ATOM 668 C C . ALA A 1 84 ? 9.459 -1.670 -8.173 1.00 92.19 84 ALA A C 1
ATOM 670 O O . ALA A 1 84 ? 10.332 -2.469 -7.850 1.00 92.19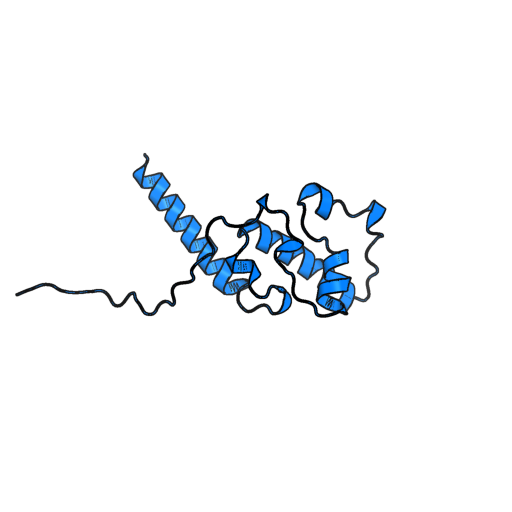 84 ALA A O 1
ATOM 671 N N . GLU A 1 85 ? 9.706 -0.376 -8.361 1.00 91.25 85 GLU A N 1
ATOM 672 C CA . GLU A 1 85 ? 11.050 0.200 -8.337 1.00 91.25 85 GLU A CA 1
ATOM 673 C C . GLU A 1 85 ? 11.626 0.279 -6.915 1.00 91.25 85 GLU A C 1
ATOM 675 O O . GLU A 1 85 ? 12.642 -0.342 -6.613 1.00 91.25 85 GLU A O 1
ATOM 680 N N . LYS A 1 86 ? 10.948 0.981 -6.003 1.00 92.19 86 LYS A N 1
ATOM 681 C CA . LYS A 1 86 ? 11.487 1.280 -4.667 1.00 92.19 86 LYS A CA 1
ATOM 682 C C . LYS A 1 86 ? 11.395 0.119 -3.692 1.00 92.19 86 LYS A C 1
ATOM 684 O O . LYS A 1 86 ? 12.284 -0.078 -2.873 1.00 92.19 86 LYS A O 1
ATOM 689 N N . VAL A 1 87 ? 10.321 -0.657 -3.760 1.00 92.06 87 VAL A N 1
ATOM 690 C CA . VAL A 1 87 ? 10.052 -1.670 -2.734 1.00 92.06 87 VAL A CA 1
ATOM 691 C C . VAL A 1 87 ? 10.567 -3.034 -3.154 1.00 92.06 87 VAL A C 1
ATOM 693 O O . VAL A 1 87 ? 11.150 -3.747 -2.343 1.00 92.06 87 VAL A O 1
ATOM 696 N N . ILE A 1 88 ? 10.355 -3.412 -4.414 1.00 91.00 88 ILE A N 1
ATOM 697 C CA . ILE A 1 88 ? 10.707 -4.751 -4.895 1.00 91.00 88 ILE A CA 1
ATOM 698 C C . ILE A 1 88 ? 12.135 -4.786 -5.441 1.00 91.00 88 ILE A C 1
ATOM 700 O O . ILE A 1 88 ? 12.884 -5.681 -5.057 1.00 91.00 88 ILE A O 1
ATOM 704 N N . LEU A 1 89 ? 12.519 -3.846 -6.313 1.00 89.25 89 LEU A N 1
ATOM 705 C CA . LEU A 1 89 ? 13.859 -3.835 -6.915 1.00 89.25 89 LEU A CA 1
ATOM 706 C C . LEU A 1 89 ? 14.922 -3.273 -5.962 1.00 89.25 89 LEU A C 1
ATOM 708 O O . LEU A 1 89 ? 15.972 -3.887 -5.801 1.00 89.25 89 LEU A O 1
ATOM 712 N N . GLU A 1 90 ? 14.648 -2.144 -5.304 1.00 91.19 90 GLU A N 1
ATOM 713 C CA . GLU A 1 90 ? 15.580 -1.543 -4.333 1.00 91.19 90 GLU A CA 1
ATOM 714 C C . GLU A 1 90 ? 15.480 -2.165 -2.927 1.00 91.19 90 GLU A C 1
ATOM 716 O O . GLU A 1 90 ? 16.378 -1.986 -2.107 1.00 91.19 90 GLU A O 1
ATOM 721 N N . GLY A 1 91 ? 14.409 -2.911 -2.632 1.00 87.94 91 GLY A N 1
ATOM 722 C CA . GLY A 1 91 ? 14.220 -3.572 -1.336 1.00 87.94 91 GLY A CA 1
ATOM 723 C C . GLY A 1 91 ? 13.880 -2.624 -0.180 1.00 87.94 91 GLY A C 1
ATOM 724 O O . GLY A 1 91 ? 13.969 -3.027 0.982 1.00 87.94 91 GLY A O 1
ATOM 725 N N . ALA A 1 92 ? 13.503 -1.373 -0.461 1.00 88.56 92 ALA A N 1
ATOM 726 C CA . ALA A 1 92 ? 13.189 -0.398 0.575 1.00 88.56 92 ALA A CA 1
ATOM 727 C C . ALA A 1 92 ? 11.762 -0.610 1.118 1.00 88.56 92 ALA A C 1
ATOM 729 O O . ALA A 1 92 ? 10.803 -0.662 0.342 1.00 88.56 92 ALA A O 1
ATOM 730 N N . PRO A 1 93 ? 11.566 -0.713 2.444 1.00 88.44 93 PRO A N 1
ATOM 731 C CA . PRO A 1 93 ? 10.226 -0.804 3.005 1.00 88.44 93 PRO A CA 1
ATOM 732 C C . PRO A 1 93 ? 9.448 0.490 2.750 1.00 88.44 93 PRO A C 1
ATOM 734 O O . PRO A 1 93 ? 10.012 1.586 2.764 1.00 88.44 93 PRO A O 1
ATOM 737 N N . LEU A 1 94 ? 8.135 0.369 2.553 1.00 89.94 94 LEU A N 1
ATOM 738 C CA . LEU A 1 94 ? 7.274 1.543 2.461 1.00 89.94 94 LEU A CA 1
ATOM 739 C C . LEU A 1 94 ? 7.242 2.276 3.801 1.00 89.94 94 LEU A C 1
ATOM 741 O O . LEU A 1 94 ? 7.129 1.666 4.867 1.00 89.94 94 LEU A O 1
ATOM 745 N N . THR A 1 95 ? 7.273 3.600 3.727 1.00 88.62 95 THR A N 1
ATOM 746 C CA . THR A 1 95 ? 7.219 4.466 4.898 1.00 88.62 95 THR A CA 1
ATOM 747 C C . THR A 1 95 ? 5.924 5.277 4.916 1.00 88.62 95 THR A C 1
ATOM 749 O O . THR A 1 95 ? 5.165 5.322 3.943 1.00 88.62 95 THR A O 1
ATOM 752 N N . LYS A 1 96 ? 5.597 5.875 6.060 1.00 90.06 96 LYS A N 1
ATOM 753 C CA . LYS A 1 96 ? 4.325 6.589 6.244 1.00 90.06 96 LYS A CA 1
ATOM 754 C C . LYS A 1 96 ? 4.284 7.901 5.459 1.00 90.06 96 LYS A C 1
ATOM 756 O O . LYS A 1 96 ? 3.208 8.338 5.059 1.00 90.06 96 LYS A O 1
ATOM 761 N N . GLU A 1 97 ? 5.439 8.504 5.212 1.00 88.75 97 GLU A N 1
ATOM 762 C CA . GLU A 1 97 ? 5.593 9.830 4.608 1.00 88.75 97 GLU A CA 1
ATOM 763 C C . GLU A 1 97 ? 5.173 9.855 3.133 1.00 88.75 97 GLU A C 1
ATOM 765 O O . GLU A 1 97 ? 4.731 10.889 2.639 1.00 88.75 97 GLU A O 1
ATOM 770 N N . VAL A 1 98 ? 5.248 8.716 2.435 1.00 90.12 98 VAL A N 1
ATOM 771 C CA . VAL A 1 98 ? 4.797 8.594 1.035 1.00 90.12 98 VAL A CA 1
ATOM 772 C C . VAL A 1 98 ? 3.285 8.380 0.906 1.00 90.12 98 VAL A C 1
ATOM 774 O O . VAL A 1 98 ? 2.750 8.329 -0.203 1.00 90.12 98 VAL A O 1
ATOM 777 N N . ILE A 1 99 ? 2.579 8.244 2.030 1.00 92.94 99 ILE A N 1
ATOM 778 C CA . ILE A 1 99 ? 1.132 8.040 2.096 1.00 92.94 99 ILE A CA 1
ATOM 779 C C . ILE A 1 99 ? 0.485 9.327 2.597 1.00 92.94 99 ILE A C 1
ATOM 781 O O . ILE A 1 99 ? 0.887 9.880 3.617 1.00 92.94 99 ILE A O 1
ATOM 785 N N . HIS A 1 100 ? -0.571 9.780 1.923 1.00 92.81 100 HIS A N 1
ATOM 786 C CA . HIS A 1 100 ? -1.262 10.999 2.326 1.00 92.81 100 HIS A CA 1
ATOM 787 C C . HIS A 1 100 ? -1.867 10.894 3.743 1.00 92.81 100 HIS A C 1
ATOM 789 O O . HIS A 1 100 ? -2.511 9.880 4.046 1.00 92.81 100 HIS A O 1
ATOM 795 N N . PRO A 1 101 ? -1.793 11.960 4.570 1.00 91.31 101 PRO A N 1
ATOM 796 C CA . PRO A 1 101 ? -2.269 11.952 5.956 1.00 91.31 101 PRO A CA 1
ATOM 797 C C . PRO A 1 101 ? -3.721 11.528 6.169 1.00 91.31 101 PRO A C 1
ATOM 799 O O . PRO A 1 101 ? -4.057 10.996 7.217 1.00 91.31 101 PRO A O 1
ATOM 802 N N . ARG A 1 102 ? -4.577 11.676 5.151 1.00 91.38 102 ARG A N 1
ATOM 8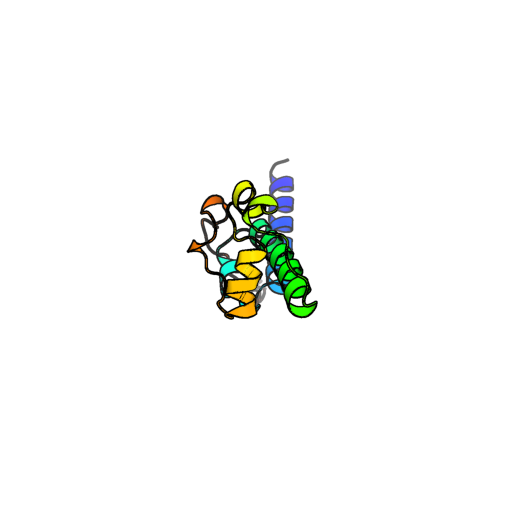03 C CA . ARG A 1 102 ? -5.975 11.194 5.176 1.00 91.38 102 ARG A CA 1
ATOM 804 C C . ARG A 1 102 ? -6.126 9.706 5.505 1.00 91.38 102 ARG A C 1
ATOM 806 O O . ARG A 1 102 ? -7.204 9.278 5.894 1.00 91.38 102 ARG A O 1
ATOM 813 N N . TRP A 1 103 ? -5.087 8.913 5.256 1.00 91.56 103 TRP A N 1
ATOM 814 C CA . TRP A 1 103 ? -5.082 7.476 5.519 1.00 91.56 103 TRP A CA 1
ATOM 815 C C . TRP A 1 103 ? -4.421 7.119 6.841 1.00 91.56 103 TRP A C 1
ATOM 817 O O . TRP A 1 103 ? -4.429 5.945 7.214 1.00 91.56 103 TRP A O 1
ATOM 827 N N . TRP A 1 104 ? -3.805 8.088 7.514 1.00 91.12 104 TRP A N 1
ATOM 828 C CA . TRP A 1 104 ? -3.132 7.870 8.780 1.00 91.12 104 TRP A CA 1
ATOM 829 C C . TRP A 1 104 ? -4.166 7.667 9.877 1.00 91.12 104 TRP A C 1
ATOM 831 O O . TRP A 1 104 ? -5.247 8.251 9.860 1.00 91.12 104 TRP A O 1
ATOM 841 N N . LEU A 1 105 ? -3.827 6.814 10.833 1.00 84.81 105 LEU A N 1
ATOM 842 C CA . LEU A 1 105 ? -4.618 6.664 1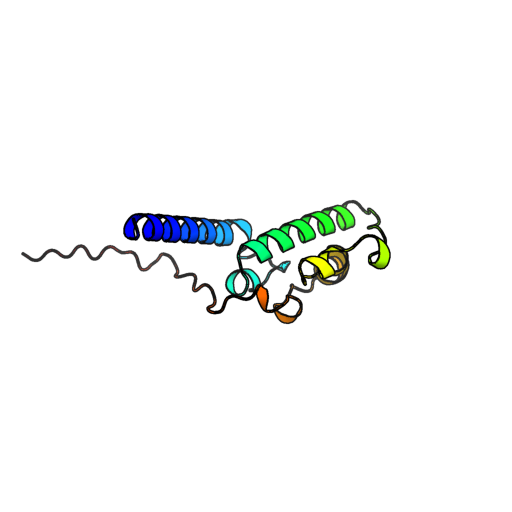2.040 1.00 84.81 105 LEU A CA 1
ATOM 843 C C . LEU A 1 105 ? -4.226 7.755 13.038 1.00 84.81 105 LEU A C 1
ATOM 845 O O . LEU A 1 105 ? -3.038 7.970 13.281 1.00 84.81 105 LEU A O 1
ATOM 849 N N . ASP A 1 106 ? -5.225 8.385 13.657 1.00 77.19 106 ASP A N 1
ATOM 850 C CA . ASP A 1 106 ? -5.014 9.370 14.728 1.00 77.19 106 ASP A CA 1
ATOM 851 C C . ASP A 1 106 ? -4.356 8.740 15.961 1.00 77.19 106 ASP A C 1
ATOM 853 O O . ASP A 1 106 ? -3.589 9.379 16.681 1.00 77.19 106 ASP A O 1
ATOM 857 N N . LYS A 1 107 ? -4.651 7.459 16.204 1.00 76.81 107 LYS A N 1
ATOM 858 C CA . LYS A 1 107 ? -4.014 6.642 17.235 1.00 76.81 107 LYS A CA 1
ATOM 859 C C . LYS A 1 107 ? -3.464 5.379 16.585 1.00 76.81 107 LYS A C 1
ATOM 861 O O . LYS A 1 107 ? -4.227 4.690 15.904 1.00 76.81 107 LYS A O 1
ATOM 866 N N . PRO A 1 108 ? -2.177 5.050 16.789 1.00 68.12 108 PRO A N 1
ATOM 867 C CA . PRO A 1 108 ? -1.636 3.807 16.272 1.00 68.12 108 PRO A CA 1
ATOM 868 C C . PRO A 1 108 ? -2.381 2.623 16.891 1.00 68.12 108 PRO A C 1
ATOM 870 O O . PRO A 1 108 ? -2.773 2.667 18.062 1.00 68.12 108 PRO A O 1
ATOM 873 N N . LEU A 1 109 ? -2.570 1.559 16.112 1.00 67.50 109 LEU A N 1
ATOM 874 C CA . LEU A 1 109 ? -3.156 0.329 16.635 1.00 67.50 109 LEU A CA 1
ATOM 875 C C . LEU A 1 109 ? -2.178 -0.281 17.639 1.00 67.50 109 LEU A C 1
ATOM 877 O O . LEU A 1 109 ? -1.129 -0.813 17.272 1.00 67.50 109 LEU A O 1
ATOM 881 N N . VAL A 1 110 ? -2.522 -0.184 18.923 1.00 63.59 110 VAL A N 1
ATOM 882 C CA . VAL A 1 110 ? -1.816 -0.892 19.985 1.00 63.59 110 VAL A CA 1
ATOM 883 C C . VAL A 1 110 ? -2.278 -2.339 19.920 1.00 63.59 110 VAL A C 1
ATOM 885 O O . VAL A 1 110 ? -3.339 -2.690 20.432 1.00 63.59 110 VAL A O 1
ATOM 888 N N . PHE A 1 111 ? -1.494 -3.187 19.260 1.00 58.34 111 PHE A N 1
ATOM 889 C CA . PHE A 1 111 ? -1.726 -4.622 19.302 1.00 58.34 111 PHE A CA 1
ATOM 890 C C . PHE A 1 111 ? -1.378 -5.118 20.701 1.00 58.34 111 PHE A C 1
ATOM 892 O O . PHE A 1 111 ? -0.234 -5.469 20.981 1.00 58.34 111 PHE A O 1
ATOM 899 N N . LEU A 1 112 ? -2.360 -5.120 21.605 1.00 50.53 112 LEU A N 1
ATOM 900 C CA . LEU A 1 112 ? -2.177 -5.751 22.903 1.00 50.53 112 LEU A CA 1
ATOM 901 C C . LEU A 1 112 ? -1.821 -7.226 22.649 1.00 50.53 112 LEU A C 1
ATOM 903 O O . LEU A 1 112 ? -2.559 -7.916 21.921 1.00 50.53 112 LEU A O 1
ATOM 907 N N . PRO A 1 113 ? -0.683 -7.712 23.177 1.00 44.06 113 PRO A N 1
ATOM 908 C CA . PRO A 1 113 ? -0.371 -9.125 23.114 1.00 44.06 113 PRO A CA 1
ATOM 909 C C . PRO A 1 113 ? -1.453 -9.850 23.922 1.00 44.06 113 PRO A C 1
ATOM 911 O O . PRO A 1 113 ? -1.861 -9.391 24.989 1.00 44.06 113 PRO A O 1
ATOM 914 N N . ALA A 1 114 ? -1.957 -10.963 23.393 1.00 50.41 114 ALA A N 1
ATOM 915 C CA . ALA A 1 114 ? -3.117 -11.702 23.905 1.00 50.41 114 ALA A CA 1
ATOM 916 C C . ALA A 1 114 ? -2.932 -12.321 25.315 1.00 50.41 114 ALA A C 1
ATOM 918 O O . ALA A 1 114 ? -3.690 -13.196 25.715 1.00 50.41 114 ALA A O 1
ATOM 919 N N . ILE A 1 115 ? -1.935 -11.877 26.081 1.00 46.22 115 ILE A N 1
ATOM 920 C CA . ILE A 1 115 ? -1.493 -12.466 27.349 1.00 46.22 115 ILE A CA 1
ATOM 921 C C . ILE A 1 115 ? -2.275 -11.905 28.555 1.00 46.22 115 ILE A C 1
ATOM 923 O O . ILE A 1 115 ? -2.218 -12.477 29.634 1.00 46.22 115 ILE A O 1
ATOM 927 N N . PHE A 1 116 ? -3.059 -10.829 28.394 1.00 43.06 116 PHE A N 1
ATOM 928 C CA . PHE A 1 116 ? -3.780 -10.192 29.514 1.00 43.06 116 PHE A CA 1
ATOM 929 C C . PHE A 1 116 ? -5.278 -10.510 29.619 1.00 43.06 116 PHE A C 1
ATOM 931 O O . PHE A 1 116 ? -5.965 -9.924 30.449 1.00 43.06 116 PHE A O 1
ATOM 938 N N . TYR A 1 117 ? -5.793 -11.481 28.861 1.00 45.34 117 TYR A N 1
ATOM 939 C CA . TYR A 1 117 ? -7.125 -12.051 29.116 1.00 45.34 117 TYR A CA 1
ATOM 940 C C . TYR A 1 117 ? -7.036 -13.367 29.910 1.00 45.34 117 TYR A C 1
ATOM 942 O O . TYR A 1 117 ? -7.726 -14.338 29.606 1.00 45.34 117 TYR A O 1
ATOM 950 N N . VAL A 1 118 ? -6.224 -13.409 30.975 1.00 46.25 118 VAL A N 1
ATOM 951 C CA . VAL A 1 118 ? -6.529 -14.323 32.086 1.00 46.25 118 VAL A CA 1
ATOM 952 C C . VAL A 1 118 ? -7.686 -13.687 32.840 1.00 46.25 118 VAL A C 1
ATOM 954 O O . VAL A 1 118 ? -7.540 -12.703 33.560 1.00 46.25 118 VAL A O 1
ATOM 957 N N . LYS A 1 119 ? -8.868 -14.232 32.571 1.00 44.06 119 LYS A N 1
ATOM 958 C CA . LYS A 1 119 ? -10.125 -14.004 33.274 1.00 44.06 119 LYS A CA 1
ATOM 959 C C . LYS A 1 119 ? -9.839 -13.869 34.776 1.00 44.06 119 LYS A C 1
ATOM 961 O O . LYS A 1 119 ? -9.472 -14.848 35.418 1.00 44.06 119 LYS A O 1
ATOM 966 N N . SER A 1 120 ? -10.016 -12.671 35.332 1.00 44.81 120 SER A N 1
ATOM 967 C CA . SER A 1 120 ? -10.247 -12.518 36.768 1.00 44.81 120 SER A CA 1
ATOM 968 C C . SER A 1 120 ? -11.563 -13.231 37.073 1.00 44.81 120 SER A C 1
ATOM 970 O O . SER A 1 120 ? -12.644 -12.654 36.986 1.00 44.81 120 SER A O 1
ATOM 972 N N . THR A 1 121 ? -11.496 -14.535 37.322 1.00 47.00 121 THR A N 1
ATOM 973 C CA . THR A 1 121 ? -12.524 -15.231 38.085 1.00 47.00 121 THR A CA 1
ATOM 974 C C . THR A 1 121 ? -12.149 -15.058 39.543 1.00 47.00 121 THR A C 1
ATOM 976 O O . THR A 1 121 ? -11.559 -15.948 40.146 1.00 47.00 121 THR A O 1
ATOM 979 N N . ASN A 1 122 ? -12.466 -13.892 40.096 1.00 45.44 122 ASN A N 1
ATOM 980 C CA . ASN A 1 122 ? -12.820 -13.854 41.502 1.00 45.44 122 ASN A CA 1
ATOM 981 C C . ASN A 1 122 ? -14.334 -14.079 41.581 1.00 45.44 122 ASN A C 1
ATOM 983 O O . ASN A 1 122 ? -15.097 -13.364 40.923 1.00 45.44 122 ASN A O 1
ATOM 987 N N . PRO A 1 123 ? -14.770 -15.072 42.356 1.00 47.72 123 PRO A N 1
ATOM 988 C CA . PRO A 1 123 ? -15.726 -14.717 43.382 1.00 47.72 123 PRO A CA 1
ATOM 989 C C . PRO A 1 123 ? -15.227 -15.143 44.760 1.00 47.72 123 PRO A C 1
ATOM 991 O O . PRO A 1 123 ? -14.889 -16.297 45.005 1.00 47.72 123 PRO A O 1
ATOM 994 N N . ALA A 1 124 ? -15.249 -14.154 45.646 1.00 46.25 124 ALA A N 1
ATOM 995 C CA . ALA A 1 124 ? -15.307 -14.296 47.083 1.00 46.25 124 ALA A CA 1
ATOM 996 C C . ALA A 1 124 ? -16.313 -15.379 47.501 1.00 46.25 124 ALA A C 1
ATOM 998 O O . ALA A 1 124 ? -17.481 -15.306 47.113 1.00 46.25 124 ALA A O 1
ATOM 999 N N . SER A 1 125 ? -15.879 -16.351 48.299 1.00 41.19 125 SER A N 1
ATOM 1000 C CA . SER A 1 125 ? -16.445 -16.738 49.60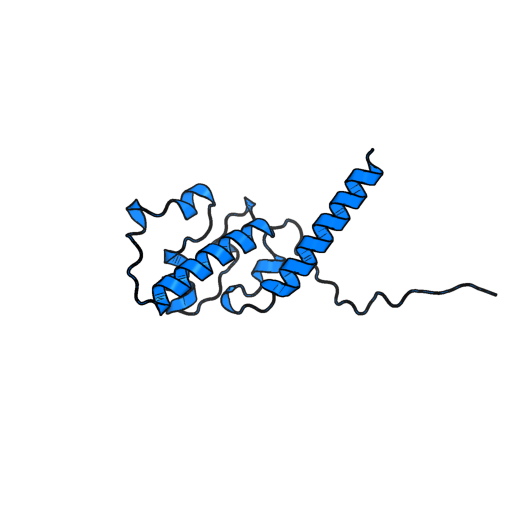9 1.00 41.19 125 SER A CA 1
ATOM 1001 C C . SER A 1 125 ? -15.617 -17.866 50.213 1.00 41.19 125 SER A C 1
ATOM 1003 O O . SER A 1 125 ? -15.318 -18.833 49.481 1.00 41.19 125 SER A O 1
#

Organism: Trichoderma asperellum (strain ATCC 204424 / CBS 433.97 / NBRC 101777) (NCBI:txid1042311)

Radius of gyration: 18.94 Å; chains: 1; bounding box: 46×29×69 Å